Protein AF-A0A822II44-F1 (afdb_monomer_lite)

Sequence (74 aa):
MAISDQIIKILAEDMGPSATLFLERQCKFHLNKDPGA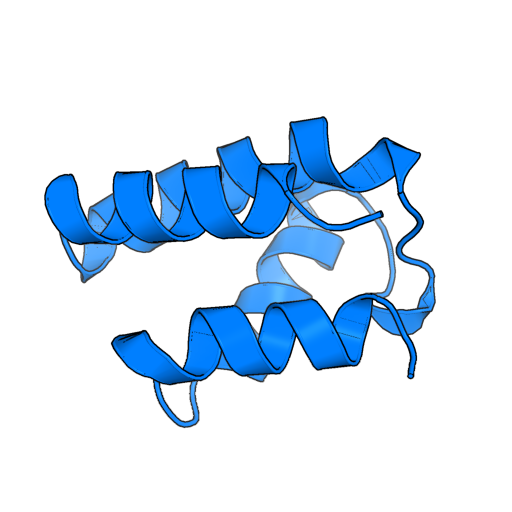LTASDMGELSKWVYTGAKLTLGDGIADKLKTKILAVK

Secondary structure (DSSP, 8-state):
--HHHHHHHHHHHHHGGGHHHHHHHHIIIII-S-GGG--GGGHHHHHHHHHHHHHHHH-HHHHHHHHHHHHT--

Structure (mmCIF, N/CA/C/O backbone):
data_AF-A0A822II44-F1
#
_entry.id   AF-A0A822II44-F1
#
loop_
_atom_site.group_PDB
_atom_site.id
_atom_site.type_symbol
_atom_site.label_atom_id
_atom_site.label_alt_id
_atom_site.label_comp_id
_atom_site.label_asym_id
_atom_site.label_entity_id
_atom_site.label_seq_id
_atom_site.pdbx_PDB_ins_code
_atom_site.Cartn_x
_atom_site.Cartn_y
_atom_site.Cartn_z
_atom_site.occupancy
_atom_site.B_iso_or_equiv
_atom_site.auth_seq_id
_atom_site.auth_comp_id
_atom_site.auth_asym_id
_atom_site.auth_atom_id
_atom_site.pdbx_PDB_model_num
ATOM 1 N N . MET A 1 1 ? 5.292 6.465 -15.149 1.00 71.25 1 MET A N 1
ATOM 2 C CA . MET A 1 1 ? 5.272 6.443 -13.671 1.00 71.25 1 MET A CA 1
ATOM 3 C C . MET A 1 1 ? 5.347 4.990 -13.261 1.00 71.25 1 MET A C 1
ATOM 5 O O . MET A 1 1 ? 4.613 4.204 -13.854 1.00 71.25 1 MET A O 1
ATOM 9 N N . ALA A 1 2 ?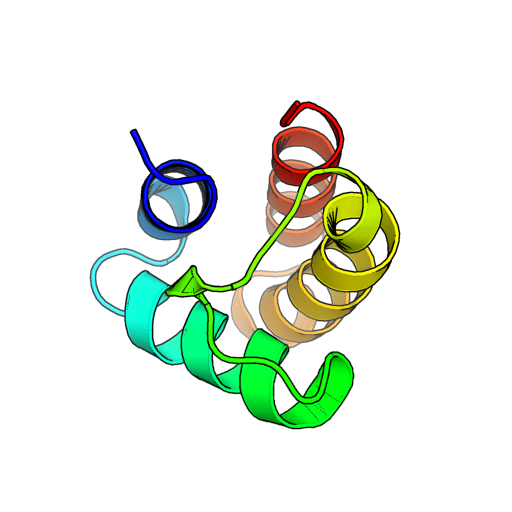 6.257 4.621 -12.359 1.00 92.00 2 ALA A N 1
ATOM 10 C CA . ALA A 1 2 ? 6.354 3.231 -11.923 1.00 92.00 2 ALA A CA 1
ATOM 11 C C . ALA A 1 2 ? 5.051 2.823 -11.220 1.00 92.00 2 ALA A C 1
ATOM 13 O O . ALA A 1 2 ? 4.375 3.674 -10.636 1.00 92.00 2 ALA A O 1
ATOM 14 N N . ILE A 1 3 ? 4.677 1.540 -11.287 1.00 96.06 3 ILE A N 1
ATOM 15 C CA . ILE A 1 3 ? 3.484 1.039 -10.583 1.00 96.06 3 ILE A CA 1
ATOM 16 C C . ILE A 1 3 ? 3.599 1.356 -9.087 1.00 96.06 3 ILE A C 1
ATOM 18 O O . ILE A 1 3 ? 2.646 1.868 -8.506 1.00 96.06 3 ILE A O 1
ATOM 22 N N . SER A 1 4 ? 4.789 1.189 -8.502 1.00 97.06 4 SER A N 1
ATOM 23 C CA 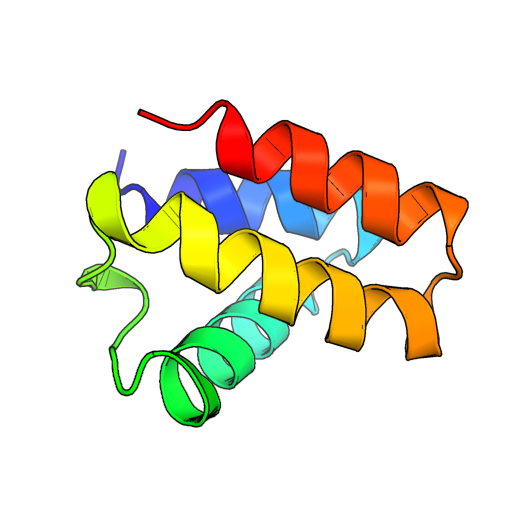. SER A 1 4 ? 5.095 1.567 -7.117 1.00 97.06 4 SER A CA 1
ATOM 24 C C . SER A 1 4 ? 4.681 2.993 -6.764 1.00 97.06 4 SER A C 1
ATOM 26 O O . SER A 1 4 ? 4.035 3.195 -5.741 1.00 97.06 4 SER A O 1
ATOM 28 N N . ASP A 1 5 ? 4.981 3.975 -7.614 1.00 97.25 5 ASP A N 1
ATOM 29 C CA . ASP A 1 5 ? 4.644 5.378 -7.353 1.00 97.25 5 ASP A CA 1
ATOM 30 C C . ASP A 1 5 ? 3.126 5.594 -7.331 1.00 97.25 5 ASP A C 1
ATOM 32 O O . ASP A 1 5 ? 2.619 6.409 -6.558 1.00 97.25 5 ASP A O 1
ATOM 36 N N . GLN A 1 6 ? 2.381 4.865 -8.173 1.00 97.62 6 GLN A N 1
ATOM 37 C CA . GLN A 1 6 ? 0.915 4.930 -8.176 1.00 97.62 6 GLN A CA 1
ATOM 38 C C . GLN A 1 6 ? 0.349 4.345 -6.883 1.00 97.62 6 GLN A C 1
ATOM 40 O O . GLN A 1 6 ? -0.535 4.941 -6.270 1.00 97.62 6 GLN A O 1
ATOM 45 N N . ILE A 1 7 ? 0.894 3.209 -6.444 1.00 98.12 7 ILE A N 1
ATOM 46 C CA . ILE A 1 7 ? 0.480 2.564 -5.199 1.00 98.12 7 ILE A CA 1
ATOM 47 C C . ILE A 1 7 ? 0.806 3.451 -3.998 1.00 98.12 7 ILE A C 1
ATOM 49 O O . ILE A 1 7 ? -0.059 3.651 -3.150 1.00 98.12 7 ILE A O 1
ATOM 53 N N . ILE A 1 8 ? 1.999 4.050 -3.942 1.00 98.19 8 ILE A N 1
ATOM 54 C CA . ILE A 1 8 ? 2.370 4.988 -2.873 1.00 98.19 8 ILE A CA 1
ATOM 55 C C . ILE A 1 8 ? 1.391 6.162 -2.832 1.00 98.19 8 ILE A C 1
ATOM 57 O O . ILE A 1 8 ? 0.928 6.509 -1.750 1.00 98.19 8 ILE A O 1
ATOM 61 N N . LYS A 1 9 ? 1.015 6.737 -3.984 1.00 98.06 9 LYS A N 1
ATOM 62 C CA . LYS A 1 9 ? 0.009 7.811 -4.039 1.00 98.06 9 LYS A CA 1
ATOM 63 C C . LYS A 1 9 ? -1.346 7.369 -3.489 1.00 98.06 9 LYS A C 1
ATOM 65 O O . LYS A 1 9 ? -1.923 8.098 -2.693 1.00 98.06 9 LYS A O 1
ATOM 70 N N . ILE A 1 10 ? -1.824 6.184 -3.876 1.00 98.12 10 ILE A N 1
ATOM 71 C CA . ILE A 1 10 ? -3.086 5.616 -3.376 1.00 98.12 10 ILE A CA 1
ATOM 72 C C . ILE A 1 10 ? -3.038 5.446 -1.856 1.00 98.12 10 ILE A C 1
ATOM 74 O O . ILE A 1 10 ? -3.957 5.867 -1.161 1.00 98.12 10 ILE A O 1
ATOM 78 N N . LEU A 1 11 ? -1.968 4.837 -1.340 1.00 98.38 11 LEU A N 1
ATOM 79 C CA . LEU A 1 11 ? -1.802 4.579 0.088 1.00 98.38 11 LEU A CA 1
ATOM 80 C C . LEU A 1 11 ? -1.665 5.881 0.886 1.00 98.38 11 LEU A C 1
ATOM 82 O O . LEU A 1 11 ? -2.240 6.000 1.964 1.00 98.38 11 LEU A O 1
ATOM 86 N N . ALA A 1 12 ? -0.932 6.866 0.363 1.00 98.25 12 ALA A N 1
ATOM 87 C CA . ALA A 1 12 ? -0.656 8.126 1.048 1.00 98.25 12 ALA A CA 1
ATOM 88 C C . ALA A 1 12 ? -1.912 8.968 1.314 1.00 98.25 12 ALA A C 1
ATOM 90 O O . ALA A 1 12 ? -1.898 9.760 2.254 1.00 98.25 12 ALA A O 1
ATOM 91 N N . GLU A 1 13 ? -2.998 8.780 0.555 1.00 97.81 13 GLU A N 1
ATOM 92 C CA . GLU A 1 13 ? -4.278 9.448 0.828 1.00 97.81 13 GLU A CA 1
ATOM 93 C C . GLU A 1 13 ? -4.834 9.126 2.222 1.00 97.81 13 GLU A C 1
ATOM 95 O O . GLU A 1 13 ? -5.430 9.996 2.849 1.00 97.81 13 GLU A O 1
ATOM 100 N N . ASP A 1 14 ? -4.641 7.892 2.701 1.00 97.81 14 ASP A N 1
ATOM 101 C CA . ASP A 1 14 ? -5.188 7.425 3.981 1.00 97.81 14 ASP A CA 1
ATOM 102 C C . ASP A 1 14 ? -4.083 7.135 5.026 1.00 97.81 14 ASP A C 1
ATOM 104 O O . ASP A 1 14 ? -4.335 7.177 6.227 1.00 97.81 14 ASP A O 1
ATOM 108 N N . MET A 1 15 ? -2.842 6.868 4.592 1.00 96.19 15 MET A N 1
ATOM 109 C CA . MET A 1 15 ? -1.689 6.531 5.452 1.00 96.19 15 MET A CA 1
ATOM 110 C C . MET A 1 15 ? -0.675 7.675 5.620 1.00 96.19 15 MET A C 1
ATOM 112 O O . MET A 1 15 ? 0.234 7.594 6.458 1.00 96.19 15 MET A O 1
ATOM 116 N N . GLY A 1 16 ? -0.771 8.720 4.796 1.00 96.12 16 GLY A N 1
ATOM 117 C CA . GLY A 1 16 ? 0.180 9.827 4.762 1.00 96.12 16 GLY A CA 1
ATOM 118 C C . GLY A 1 16 ? 1.630 9.362 4.535 1.00 96.12 16 GLY A C 1
ATOM 119 O O . GLY A 1 16 ? 1.878 8.503 3.684 1.00 96.12 16 GLY A O 1
ATOM 120 N N . PRO A 1 17 ? 2.613 9.887 5.292 1.00 95.62 17 PRO A N 1
ATOM 121 C CA . PRO A 1 17 ? 4.036 9.615 5.060 1.00 95.62 17 PRO A CA 1
ATOM 122 C C . PRO A 1 17 ? 4.435 8.152 5.309 1.00 95.62 17 PRO A C 1
ATOM 124 O O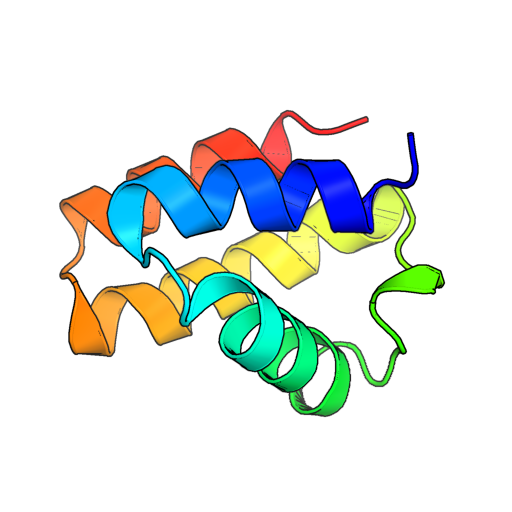 . PRO A 1 17 ? 5.498 7.721 4.869 1.00 95.62 17 PRO A O 1
ATOM 127 N N . SER A 1 18 ? 3.594 7.369 5.995 1.00 96.75 18 SER A N 1
ATOM 128 C CA . SER A 1 18 ? 3.873 5.956 6.271 1.00 96.75 18 SER A CA 1
ATOM 129 C C . SER A 1 18 ? 3.640 5.030 5.068 1.00 96.75 18 SER A C 1
ATOM 131 O O . SER A 1 18 ? 4.071 3.877 5.103 1.00 96.75 18 SER A O 1
ATOM 133 N N . ALA A 1 19 ? 3.029 5.529 3.986 1.00 97.94 19 ALA A N 1
ATOM 134 C CA . ALA A 1 19 ? 2.685 4.759 2.791 1.00 97.94 19 ALA A CA 1
ATOM 135 C C . ALA A 1 19 ? 3.873 4.012 2.165 1.00 97.94 19 ALA A C 1
ATOM 137 O O . ALA A 1 19 ? 3.748 2.833 1.835 1.00 97.94 19 ALA A O 1
ATOM 138 N N . THR A 1 20 ? 5.032 4.667 2.038 1.00 97.81 20 THR A N 1
ATOM 139 C CA . THR A 1 20 ? 6.233 4.059 1.441 1.00 97.81 20 THR A CA 1
ATOM 140 C C . THR A 1 20 ? 6.727 2.881 2.276 1.00 97.81 20 THR A C 1
ATOM 142 O O . THR A 1 20 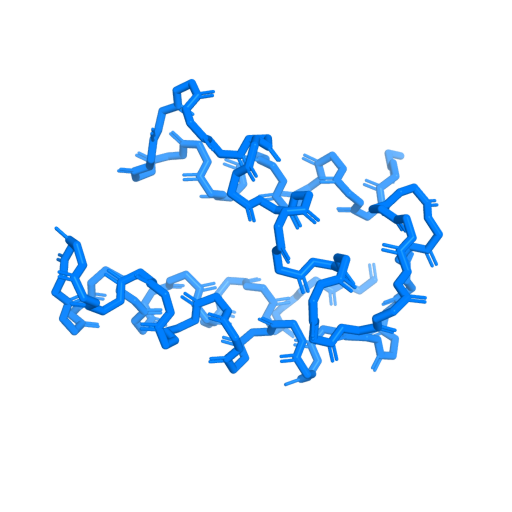? 6.821 1.765 1.773 1.00 97.81 20 THR A O 1
ATOM 145 N N . LEU A 1 21 ? 6.942 3.100 3.578 1.00 98.00 21 LEU A N 1
ATOM 146 C CA . LEU A 1 21 ? 7.384 2.055 4.508 1.00 98.00 21 LEU A CA 1
ATOM 147 C C . LEU A 1 21 ? 6.373 0.907 4.599 1.00 98.00 21 LEU A C 1
ATOM 149 O O . LEU A 1 21 ? 6.749 -0.255 4.758 1.00 98.00 21 LEU A O 1
ATOM 153 N N . PHE A 1 22 ? 5.080 1.221 4.513 1.00 98.19 22 PHE A N 1
ATOM 154 C CA . PHE A 1 22 ? 4.035 0.211 4.493 1.00 98.19 22 PHE A CA 1
ATOM 155 C C . PHE A 1 22 ? 4.126 -0.650 3.230 1.00 98.19 22 PHE A C 1
ATOM 157 O O . PHE A 1 22 ? 4.149 -1.877 3.344 1.00 98.19 22 PHE A O 1
ATOM 164 N N . LEU A 1 23 ? 4.240 -0.033 2.048 1.00 98.19 23 LEU A N 1
ATOM 165 C CA . LEU A 1 23 ? 4.374 -0.748 0.779 1.00 98.19 23 LEU A CA 1
ATOM 166 C C . LEU A 1 23 ? 5.630 -1.625 0.748 1.00 98.19 23 LEU A C 1
ATOM 168 O O . LEU A 1 23 ? 5.545 -2.788 0.358 1.00 98.19 23 LEU A O 1
ATOM 172 N N . GLU A 1 24 ? 6.770 -1.101 1.201 1.00 98.12 24 GLU A N 1
ATOM 173 C CA . GLU A 1 24 ? 8.026 -1.852 1.309 1.00 98.12 24 GLU A CA 1
ATOM 174 C C . GLU A 1 24 ? 7.856 -3.117 2.153 1.00 98.12 24 GLU A C 1
ATOM 176 O O . GLU A 1 24 ? 8.287 -4.197 1.748 1.00 98.12 24 GLU A O 1
ATOM 181 N N . ARG A 1 25 ? 7.174 -3.017 3.302 1.00 97.88 25 ARG A N 1
ATOM 182 C CA . ARG A 1 25 ? 6.885 -4.182 4.150 1.00 97.88 25 ARG A CA 1
ATOM 183 C C . ARG A 1 25 ? 5.989 -5.190 3.442 1.00 97.88 25 ARG A C 1
ATOM 185 O O . ARG A 1 25 ? 6.300 -6.379 3.487 1.00 97.88 25 ARG A O 1
ATOM 192 N N . GLN A 1 26 ? 4.924 -4.740 2.773 1.00 98.12 26 GLN A N 1
ATOM 193 C CA . GLN A 1 26 ? 4.034 -5.660 2.058 1.00 98.12 26 GLN A CA 1
ATOM 194 C C . GLN A 1 26 ? 4.774 -6.389 0.930 1.00 98.12 26 GLN A C 1
ATOM 196 O O . GLN A 1 26 ? 4.664 -7.607 0.801 1.00 98.12 26 GLN A O 1
ATOM 201 N N . CYS A 1 27 ? 5.593 -5.671 0.159 1.00 98.12 27 CYS A N 1
ATOM 202 C CA . CYS A 1 27 ? 6.366 -6.268 -0.926 1.00 98.12 27 CYS A CA 1
ATOM 203 C C . CYS A 1 27 ? 7.417 -7.252 -0.395 1.00 98.12 27 CYS A C 1
ATOM 205 O O . CYS A 1 27 ? 7.501 -8.382 -0.877 1.00 98.12 27 CYS A O 1
ATOM 207 N N . LYS A 1 28 ? 8.159 -6.869 0.651 1.00 98.06 28 LYS A N 1
ATOM 208 C CA . LYS A 1 28 ? 9.220 -7.693 1.240 1.00 98.06 28 LYS A CA 1
ATOM 209 C C . LYS A 1 28 ? 8.696 -8.988 1.855 1.00 98.06 28 LYS A C 1
ATOM 211 O O . LYS A 1 28 ? 9.264 -10.045 1.603 1.00 98.06 28 LYS A O 1
ATOM 216 N N . PHE A 1 29 ? 7.654 -8.915 2.682 1.00 97.56 29 PHE A N 1
ATOM 217 C CA . PHE A 1 29 ? 7.225 -10.064 3.488 1.00 97.56 29 PHE A CA 1
ATOM 218 C C . PHE A 1 29 ? 6.186 -10.950 2.812 1.00 97.56 29 PHE A C 1
ATOM 220 O O . PHE A 1 29 ? 6.042 -12.103 3.213 1.00 97.56 29 PHE A O 1
ATOM 227 N N . HIS A 1 30 ? 5.478 -10.439 1.804 1.00 97.56 30 HIS A N 1
ATOM 228 C CA . HIS A 1 30 ? 4.364 -11.172 1.212 1.00 97.56 30 HIS A CA 1
ATOM 229 C C . HIS A 1 30 ? 4.499 -11.430 -0.284 1.00 97.56 30 HIS A C 1
ATOM 231 O O . HIS A 1 30 ? 3.967 -12.423 -0.761 1.00 97.56 30 HIS A O 1
ATOM 237 N N . LEU A 1 31 ? 5.224 -10.581 -1.015 1.00 97.12 31 LEU A N 1
ATOM 238 C CA . LEU A 1 31 ? 5.486 -10.789 -2.444 1.00 97.12 31 LEU A CA 1
ATOM 239 C C . LEU A 1 31 ? 6.934 -11.229 -2.711 1.00 97.12 31 LEU A C 1
ATOM 241 O O . LEU A 1 31 ? 7.250 -11.617 -3.832 1.00 97.12 31 LEU A O 1
ATOM 245 N N . ASN A 1 32 ? 7.811 -11.158 -1.700 1.00 97.31 32 ASN A N 1
ATOM 246 C CA . ASN A 1 32 ? 9.256 -11.355 -1.823 1.00 97.31 32 ASN A CA 1
ATOM 247 C C . ASN A 1 32 ? 9.862 -10.516 -2.969 1.00 97.31 32 ASN A C 1
ATOM 249 O O . ASN A 1 32 ? 10.638 -11.008 -3.790 1.00 97.31 32 ASN A O 1
ATOM 253 N N . LYS A 1 33 ? 9.452 -9.243 -3.052 1.00 96.50 33 LYS A N 1
ATOM 254 C CA . LYS A 1 33 ? 9.828 -8.304 -4.117 1.00 96.50 33 LYS A CA 1
ATOM 255 C C . LYS A 1 33 ? 10.230 -6.944 -3.564 1.00 96.50 33 LYS A C 1
ATOM 257 O O . LYS A 1 33 ? 9.782 -6.531 -2.496 1.00 96.50 33 LYS A O 1
ATOM 262 N N . ASP A 1 34 ? 11.033 -6.233 -4.347 1.00 96.75 34 ASP A N 1
ATOM 263 C CA . ASP A 1 34 ? 11.207 -4.790 -4.205 1.00 96.75 34 ASP A CA 1
ATOM 264 C C . ASP A 1 34 ? 9.990 -4.057 -4.810 1.00 96.75 34 ASP A C 1
ATOM 266 O O . ASP A 1 34 ? 9.510 -4.483 -5.868 1.00 96.75 34 ASP A O 1
ATOM 270 N N . PRO A 1 35 ? 9.479 -2.967 -4.203 1.00 96.69 35 PRO A N 1
ATOM 271 C CA . PRO A 1 35 ? 8.374 -2.200 -4.777 1.00 96.69 35 PRO A CA 1
ATOM 272 C C . PRO A 1 35 ? 8.625 -1.736 -6.219 1.00 96.69 35 PRO A C 1
ATOM 274 O O . PRO A 1 35 ? 7.703 -1.755 -7.032 1.00 96.69 35 PRO A O 1
ATOM 277 N N . GLY A 1 36 ? 9.861 -1.372 -6.572 1.00 96.50 36 GLY A N 1
ATOM 278 C CA . GLY A 1 36 ? 10.235 -0.956 -7.925 1.00 96.50 36 GLY A CA 1
ATOM 279 C C . GLY A 1 36 ? 10.132 -2.072 -8.972 1.00 96.50 36 GLY A C 1
ATOM 280 O O . GLY A 1 36 ? 10.079 -1.782 -10.165 1.00 96.50 36 GLY A O 1
ATOM 281 N N . ALA A 1 37 ? 10.049 -3.334 -8.540 1.00 96.81 37 ALA A N 1
ATOM 282 C CA . ALA A 1 37 ? 9.849 -4.502 -9.396 1.00 96.81 37 ALA A CA 1
ATOM 283 C C . ALA A 1 37 ? 8.371 -4.929 -9.516 1.00 96.81 37 ALA A C 1
ATOM 285 O O . ALA A 1 37 ? 8.084 -5.977 -10.099 1.00 96.81 37 ALA A O 1
ATOM 286 N N . LEU A 1 38 ? 7.430 -4.156 -8.955 1.00 97.50 38 LEU A N 1
ATOM 287 C CA . LEU A 1 38 ? 6.001 -4.444 -9.069 1.00 97.50 38 LEU A CA 1
ATOM 288 C C . LEU A 1 38 ? 5.518 -4.349 -10.516 1.00 97.50 38 LEU A C 1
ATOM 290 O O . LEU A 1 38 ? 5.806 -3.402 -11.248 1.00 97.50 38 LEU A O 1
ATOM 294 N N . THR A 1 39 ? 4.694 -5.320 -10.883 1.00 96.56 39 THR A N 1
ATOM 295 C CA . THR A 1 39 ? 4.034 -5.423 -12.183 1.00 96.56 39 THR A CA 1
ATOM 296 C C . THR A 1 39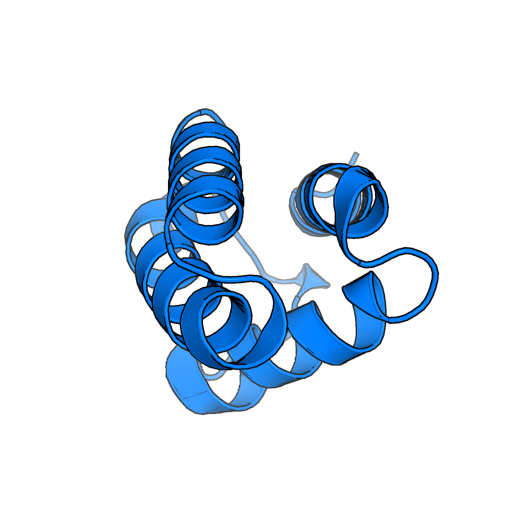 ? 2.522 -5.522 -12.005 1.00 96.56 39 THR A C 1
ATOM 298 O O . THR A 1 39 ? 2.026 -5.784 -10.908 1.00 96.56 39 THR A O 1
ATOM 301 N N . ALA A 1 40 ? 1.762 -5.362 -13.088 1.00 95.88 40 ALA A N 1
ATOM 302 C CA . ALA A 1 40 ? 0.303 -5.465 -13.054 1.00 95.88 40 ALA A CA 1
ATOM 303 C C . ALA A 1 40 ? -0.196 -6.814 -12.500 1.00 95.88 40 ALA A C 1
ATOM 305 O O . ALA A 1 40 ? -1.211 -6.866 -11.805 1.00 95.88 40 ALA A O 1
ATOM 306 N N . SER A 1 41 ? 0.539 -7.908 -12.744 1.00 96.88 41 SER A N 1
ATOM 307 C CA . SER A 1 41 ? 0.179 -9.237 -12.234 1.00 96.88 41 SER A CA 1
ATOM 308 C C . SER A 1 41 ? 0.258 -9.351 -10.710 1.00 96.88 41 SER A C 1
ATOM 310 O O . SER A 1 41 ? -0.353 -10.249 -10.138 1.00 96.88 41 SER A O 1
ATOM 312 N N . ASP A 1 42 ? 0.960 -8.434 -10.040 1.00 97.88 42 ASP A N 1
ATOM 313 C CA . ASP A 1 42 ? 1.134 -8.454 -8.586 1.00 97.88 42 ASP A CA 1
ATOM 314 C C . ASP A 1 42 ? -0.049 -7.826 -7.834 1.00 97.88 42 ASP A C 1
ATOM 316 O O . ASP A 1 42 ? -0.233 -8.086 -6.645 1.00 97.88 42 ASP A O 1
ATOM 320 N N . MET A 1 43 ? -0.886 -7.018 -8.498 1.00 97.69 43 MET A N 1
ATOM 321 C CA . MET A 1 43 ? -1.938 -6.223 -7.840 1.00 97.69 43 MET A CA 1
ATOM 322 C C . MET A 1 43 ? -2.979 -7.087 -7.119 1.00 97.69 43 MET A C 1
ATOM 324 O O . MET A 1 43 ? -3.497 -6.712 -6.062 1.00 97.69 43 MET A O 1
ATOM 328 N N . GLY A 1 44 ? -3.255 -8.280 -7.652 1.00 98.06 44 GLY A N 1
ATOM 329 C CA . GLY A 1 44 ? -4.168 -9.238 -7.034 1.00 98.06 44 GLY A CA 1
ATOM 330 C C . GLY A 1 44 ? -3.681 -9.727 -5.669 1.00 98.06 44 GLY A C 1
ATOM 331 O O . GLY A 1 44 ? -4.479 -9.847 -4.742 1.00 98.06 44 GLY A O 1
ATOM 332 N N . GLU A 1 45 ? -2.382 -9.981 -5.523 1.00 98.12 45 GLU A N 1
ATOM 333 C CA . GLU A 1 45 ? -1.792 -10.411 -4.255 1.00 98.12 45 GLU A CA 1
ATOM 334 C C . GLU A 1 45 ? -1.502 -9.221 -3.339 1.00 98.12 45 GLU A C 1
ATOM 336 O O . GLU A 1 45 ? -1.897 -9.231 -2.173 1.00 98.12 45 GLU A O 1
ATOM 341 N N . LEU A 1 46 ? -0.924 -8.147 -3.882 1.00 98.50 46 LEU A N 1
ATOM 342 C CA . LEU A 1 46 ? -0.640 -6.923 -3.140 1.00 98.50 46 LEU A CA 1
ATOM 343 C C . LEU A 1 46 ? -1.894 -6.358 -2.463 1.00 98.50 46 LEU A C 1
ATOM 345 O O . LEU A 1 46 ? -1.854 -6.024 -1.282 1.00 98.50 46 LEU A O 1
ATOM 349 N N . SER A 1 47 ? -3.025 -6.297 -3.171 1.00 98.38 47 SER A N 1
ATOM 350 C CA . SER A 1 47 ? -4.277 -5.761 -2.617 1.00 98.38 47 SER A CA 1
ATOM 351 C C . SER A 1 47 ? -4.794 -6.552 -1.407 1.00 98.38 47 SER A C 1
ATOM 353 O O . SER A 1 47 ? -5.370 -5.957 -0.496 1.00 98.38 47 SER A O 1
ATOM 355 N N . LYS A 1 48 ? -4.557 -7.872 -1.343 1.00 98.50 48 LYS A N 1
ATOM 356 C CA . LYS A 1 48 ? -4.931 -8.715 -0.192 1.00 98.50 48 LYS A CA 1
ATOM 357 C C . LYS A 1 48 ? -4.097 -8.378 1.041 1.00 98.50 48 LYS A C 1
ATOM 359 O O . LYS A 1 48 ? -4.635 -8.279 2.145 1.00 98.50 48 LYS A O 1
ATOM 364 N N . TRP A 1 49 ? -2.795 -8.183 0.853 1.00 98.44 49 TRP A N 1
ATOM 365 C CA . TRP A 1 49 ? -1.877 -7.874 1.948 1.00 98.44 49 TRP A CA 1
ATOM 366 C C . TRP A 1 49 ? -2.019 -6.432 2.425 1.00 98.44 49 TRP A C 1
ATOM 368 O O . TRP A 1 49 ? -2.073 -6.189 3.629 1.00 98.44 49 TRP A O 1
ATOM 378 N N . VAL A 1 50 ? -2.239 -5.492 1.501 1.00 98.38 50 VAL A N 1
ATOM 379 C CA . VAL A 1 50 ? -2.620 -4.120 1.848 1.00 98.38 50 VAL A CA 1
ATOM 380 C C . VAL A 1 50 ? -3.926 -4.100 2.639 1.00 98.38 50 VAL A C 1
ATOM 382 O O . VAL A 1 50 ? -3.962 -3.457 3.682 1.00 98.38 50 VAL A O 1
ATOM 385 N N . TYR A 1 51 ? -4.964 -4.828 2.208 1.00 98.62 51 TYR A N 1
ATOM 386 C CA . TYR A 1 51 ? -6.212 -4.942 2.972 1.00 98.62 51 TYR A CA 1
ATOM 387 C C . TYR A 1 51 ? -5.955 -5.465 4.388 1.00 98.62 51 TYR A C 1
ATOM 389 O O . TYR A 1 51 ? -6.376 -4.850 5.363 1.00 98.62 51 TYR A O 1
ATOM 397 N N . THR A 1 52 ? -5.221 -6.574 4.508 1.00 98.06 52 THR A N 1
ATOM 398 C CA . THR A 1 52 ? -4.940 -7.215 5.800 1.00 98.06 52 THR A CA 1
ATOM 399 C C . THR A 1 52 ? -4.193 -6.269 6.739 1.00 98.06 52 THR A C 1
ATOM 401 O O . THR A 1 52 ? -4.596 -6.105 7.887 1.00 98.06 52 THR A O 1
ATOM 404 N N . GLY A 1 53 ? -3.142 -5.603 6.253 1.00 97.00 53 GLY A N 1
ATOM 405 C CA . GLY A 1 53 ? -2.363 -4.662 7.055 1.00 97.00 53 GLY A CA 1
ATOM 406 C C . GLY A 1 53 ? -3.131 -3.386 7.406 1.00 97.00 53 GLY A C 1
ATOM 407 O O . GLY A 1 53 ? -3.101 -2.958 8.557 1.00 97.00 53 GLY A O 1
ATOM 408 N N . ALA A 1 54 ? -3.849 -2.799 6.444 1.00 97.88 54 ALA A N 1
ATOM 409 C CA . ALA A 1 54 ? -4.619 -1.574 6.653 1.00 97.88 54 ALA A CA 1
ATOM 410 C C . ALA A 1 54 ? -5.822 -1.800 7.574 1.00 97.88 54 ALA A C 1
ATOM 412 O O . ALA A 1 54 ? -6.139 -0.933 8.380 1.00 97.88 54 ALA A O 1
ATOM 413 N N . LYS A 1 55 ? -6.471 -2.968 7.514 1.00 98.25 55 LYS A N 1
ATOM 414 C CA . LYS A 1 55 ? -7.610 -3.296 8.380 1.00 98.25 55 LYS A CA 1
ATOM 415 C C . LYS A 1 55 ? -7.243 -3.227 9.862 1.00 98.25 55 LYS A C 1
ATOM 417 O O . LYS A 1 55 ? -8.036 -2.739 10.659 1.00 98.25 55 LYS A O 1
ATOM 422 N N . LEU A 1 56 ? -6.042 -3.680 10.225 1.00 96.06 56 LEU A N 1
ATOM 423 C CA . LEU A 1 56 ? -5.577 -3.701 11.616 1.00 96.06 56 LEU A CA 1
ATOM 424 C C . LEU A 1 56 ? -5.350 -2.302 12.205 1.00 96.06 56 LEU A C 1
ATOM 426 O O . LEU A 1 56 ? -5.372 -2.153 13.423 1.00 96.06 56 LEU A O 1
ATOM 430 N N . THR A 1 57 ? -5.109 -1.292 11.367 1.00 93.81 57 THR A N 1
ATOM 431 C CA . THR A 1 57 ? -4.717 0.055 11.812 1.00 93.81 57 THR A CA 1
ATOM 432 C C . THR A 1 57 ? -5.738 1.136 11.468 1.00 93.81 57 THR A C 1
ATOM 434 O O . THR A 1 57 ? -5.909 2.071 12.242 1.00 93.81 57 THR A O 1
ATOM 437 N N . LEU A 1 58 ? -6.417 1.013 10.328 1.00 96.75 58 LEU A N 1
ATOM 438 C CA . LEU A 1 58 ? -7.342 2.004 9.766 1.00 96.75 58 LEU A CA 1
ATOM 439 C C . LEU A 1 58 ? -8.795 1.501 9.703 1.00 96.75 58 LEU A C 1
ATOM 441 O O . LEU A 1 58 ? -9.702 2.278 9.412 1.00 96.75 58 LEU A O 1
ATOM 445 N N . GLY A 1 59 ? -9.028 0.216 9.985 1.00 97.88 59 GLY A N 1
ATOM 446 C CA . GLY A 1 59 ? -10.349 -0.411 9.950 1.00 97.88 59 GLY A CA 1
ATOM 447 C C . GLY A 1 59 ? -10.799 -0.863 8.557 1.00 97.88 59 GLY A C 1
ATOM 448 O O . GLY A 1 59 ? -10.191 -0.549 7.531 1.00 97.88 59 GLY A O 1
ATOM 449 N N . ASP A 1 60 ? -11.889 -1.633 8.528 1.00 98.06 60 ASP A N 1
ATOM 450 C CA . ASP A 1 60 ? -12.384 -2.323 7.330 1.00 98.06 60 ASP A CA 1
ATOM 451 C C . ASP A 1 60 ? -12.715 -1.385 6.160 1.00 98.06 60 ASP A C 1
ATOM 453 O O . ASP A 1 60 ? -12.295 -1.641 5.035 1.00 98.06 60 ASP A O 1
ATOM 457 N N . GLY A 1 61 ? -13.406 -0.268 6.412 1.00 98.19 61 GLY A N 1
ATOM 458 C CA . GLY A 1 61 ? -13.856 0.630 5.340 1.00 98.19 61 GLY A CA 1
ATOM 459 C C . GLY A 1 61 ? -12.706 1.234 4.527 1.00 98.19 61 GLY A C 1
ATOM 460 O O . GLY A 1 61 ? -12.752 1.255 3.295 1.00 98.19 61 GLY A O 1
ATOM 461 N N . ILE A 1 62 ? -11.643 1.680 5.204 1.00 98.19 62 ILE A N 1
ATOM 462 C CA . ILE A 1 62 ? -10.446 2.209 4.535 1.00 98.19 62 ILE A CA 1
ATOM 463 C C . ILE A 1 62 ? -9.680 1.073 3.847 1.00 98.19 62 ILE A C 1
ATOM 465 O O . ILE A 1 62 ? -9.241 1.228 2.707 1.00 98.19 62 ILE A O 1
ATOM 469 N N . ALA A 1 63 ? -9.563 -0.090 4.490 1.00 98.44 63 ALA A N 1
ATOM 470 C CA . ALA A 1 63 ? -8.887 -1.243 3.905 1.00 98.44 63 ALA A CA 1
ATOM 471 C C . ALA A 1 63 ? -9.536 -1.698 2.583 1.00 98.44 63 ALA A C 1
ATOM 473 O O . ALA A 1 63 ? -8.828 -1.941 1.602 1.00 98.44 63 ALA A O 1
ATOM 474 N N . ASP A 1 64 ? -10.869 -1.764 2.521 1.00 98.56 64 ASP A N 1
ATOM 475 C CA . ASP A 1 64 ? -11.606 -2.125 1.303 1.00 98.56 64 ASP A CA 1
ATOM 476 C C . ASP A 1 64 ? -11.477 -1.068 0.199 1.00 98.56 64 ASP A C 1
ATOM 478 O O . ASP A 1 64 ? -11.290 -1.412 -0.978 1.00 98.56 64 ASP A O 1
ATOM 482 N N . LYS A 1 65 ? -11.499 0.223 0.563 1.00 98.44 65 LYS A N 1
ATOM 483 C CA . LYS A 1 65 ? -11.225 1.329 -0.371 1.00 98.44 65 LYS A CA 1
ATOM 484 C C . LYS A 1 65 ? -9.847 1.160 -1.016 1.00 98.44 65 LYS A C 1
ATOM 486 O O . LYS A 1 65 ? -9.736 1.204 -2.243 1.00 98.44 65 LYS A O 1
ATOM 491 N N . LEU A 1 66 ? -8.805 0.941 -0.212 1.00 98.44 66 LEU A N 1
ATOM 492 C CA . LEU A 1 66 ? -7.430 0.789 -0.698 1.00 98.44 66 LEU A CA 1
ATOM 493 C C . LEU A 1 66 ? -7.273 -0.448 -1.588 1.00 98.44 66 LEU A C 1
ATOM 495 O O . LEU A 1 66 ? -6.705 -0.353 -2.676 1.00 98.44 66 LEU A O 1
ATOM 499 N N . LYS A 1 67 ? -7.838 -1.588 -1.177 1.00 98.44 67 LYS A N 1
ATOM 500 C CA . LYS A 1 67 ? -7.861 -2.822 -1.974 1.00 98.44 67 LYS A CA 1
ATOM 501 C C . LYS A 1 67 ? -8.464 -2.589 -3.359 1.00 98.44 67 LYS A C 1
ATOM 503 O O . LYS A 1 67 ? -7.868 -2.975 -4.363 1.00 98.44 67 LYS A O 1
ATOM 508 N N . THR A 1 68 ? -9.622 -1.931 -3.411 1.00 98.50 68 THR A N 1
ATOM 509 C CA . THR A 1 68 ? -10.339 -1.641 -4.661 1.00 98.50 68 THR A CA 1
ATOM 510 C C . THR A 1 68 ? -9.517 -0.745 -5.583 1.00 98.50 68 THR A C 1
ATOM 512 O O . THR A 1 68 ? -9.395 -1.034 -6.772 1.00 98.50 68 THR A O 1
ATOM 515 N N . LYS A 1 69 ? -8.898 0.311 -5.039 1.00 98.38 69 LYS A N 1
ATOM 516 C CA . LYS A 1 69 ? -8.029 1.210 -5.812 1.00 98.38 69 LYS A CA 1
ATOM 517 C C . LYS A 1 69 ? -6.810 0.489 -6.388 1.00 98.38 69 LYS A C 1
ATOM 519 O O . LYS A 1 69 ? -6.488 0.699 -7.552 1.00 98.38 69 LYS A O 1
ATOM 524 N N . ILE A 1 70 ? -6.161 -0.374 -5.605 1.00 98.00 70 ILE A N 1
ATOM 525 C CA . ILE A 1 70 ? -4.987 -1.140 -6.054 1.00 98.00 70 ILE A CA 1
ATOM 526 C C . ILE A 1 70 ? -5.353 -2.113 -7.178 1.00 98.00 70 ILE A C 1
ATOM 528 O O . ILE A 1 70 ? -4.631 -2.197 -8.165 1.00 98.00 70 ILE A O 1
ATOM 532 N N . LEU A 1 71 ? -6.490 -2.808 -7.075 1.00 97.88 71 LEU A N 1
ATOM 533 C CA . LEU A 1 71 ? -6.956 -3.729 -8.121 1.00 97.88 71 LEU A CA 1
ATOM 534 C C . LEU A 1 71 ? -7.267 -3.036 -9.457 1.00 97.88 71 LEU A C 1
ATOM 536 O O . LEU A 1 71 ? -7.292 -3.699 -10.491 1.00 97.88 71 LEU A O 1
ATOM 540 N N . ALA A 1 72 ? -7.512 -1.725 -9.447 1.00 97.25 72 ALA A N 1
ATOM 541 C CA . ALA A 1 72 ? -7.762 -0.946 -10.655 1.00 97.25 72 ALA A CA 1
ATOM 542 C C . ALA A 1 72 ? -6.475 -0.499 -11.378 1.00 97.25 72 ALA A C 1
ATOM 544 O O . ALA A 1 72 ? -6.563 0.019 -12.495 1.00 97.25 72 ALA A O 1
ATOM 545 N N . VAL A 1 73 ? -5.297 -0.680 -10.768 1.00 95.31 73 VAL A N 1
ATOM 546 C CA . VAL A 1 73 ? -4.002 -0.329 -11.372 1.00 95.31 73 VAL A CA 1
ATOM 547 C C . VAL A 1 73 ? -3.642 -1.336 -12.470 1.00 95.31 73 VAL A C 1
ATOM 549 O O . VAL A 1 73 ? -3.808 -2.544 -12.295 1.00 95.31 73 VAL A O 1
ATOM 552 N N . LYS A 1 74 ? -3.161 -0.821 -13.608 1.00 82.62 74 LYS A N 1
ATOM 553 C CA . LYS A 1 74 ? -2.769 -1.578 -14.805 1.00 82.62 74 LYS A CA 1
ATOM 554 C C . LYS A 1 74 ? -1.311 -1.336 -15.161 1.00 82.62 74 LYS A C 1
ATOM 556 O O . LYS A 1 74 ? -0.826 -0.210 -14.903 1.00 82.62 74 LYS A O 1
#

Radius of gyration: 10.69 Å; chains: 1; bounding box: 25×21×27 Å

Foldseek 3Di:
DALLVQLLVLQCVQPNPCSNVLLQVLCVPFVVDGSSPDDLVCLQRSLVSQLVVCCVPPNNVSSVSSSVSSNPRD

pLDDT: mean 96.94, std 3.64, range [71.25, 98.62]